Protein AF-A0A927Z3P3-F1 (afdb_monomer_lite)

pLDDT: mean 87.28, std 20.9, range [38.34, 98.81]

Sequence (115 aa):
MKATKKAKRLVKGKKVKSSSNSKHILGENGTQVSSKTTWQNGKTERIDVENPAPGERPGQVHYHDSNNNKYYYDINNNTFYDQKTGELAPKGIQKLLKDKEFMKGIKKALQILGE

Foldseek 3Di:
DDDDDDDDPPPPPPPDDPDPDDPDAFLQVAAADQKDWLDDDPDQWTKMKHDNDRPPHHIWIWTQHPVRDIWTADPVVRFTDDPVVRGTDDPVVSCCSVPPRSVSSVVVNSRRSVD

Secondary structure (DSSP, 8-state):
-------------------------TTTTS--EEEEEEEEETTTEEEEEEESSTTTS--EEEEE-TT--EEEEETTTTEEE-TTT-PBPPHHHHHHTT-HHHHHHHHHHHHHHT-

Radius of gyration: 20.33 Å; chains: 1; bounding box: 28×75×35 Å

Structure (mmCIF, N/CA/C/O backbone):
data_AF-A0A927Z3P3-F1
#
_entry.id   AF-A0A927Z3P3-F1
#
loop_
_atom_site.group_PDB
_atom_site.id
_atom_site.type_symbol
_atom_site.label_atom_id
_atom_site.label_alt_id
_atom_site.label_comp_id
_atom_site.label_asym_id
_atom_site.label_entity_id
_atom_site.label_seq_id
_atom_site.pdbx_PDB_ins_code
_atom_site.Cartn_x
_atom_site.Cartn_y
_atom_site.Cartn_z
_atom_site.occupancy
_atom_site.B_iso_or_equiv
_atom_site.auth_seq_id
_atom_site.auth_comp_id
_atom_site.auth_asym_id
_atom_site.auth_atom_id
_atom_site.pdbx_PDB_model_num
ATOM 1 N N . MET A 1 1 ? -5.780 -63.675 16.079 1.00 46.41 1 MET A N 1
ATOM 2 C CA . MET A 1 1 ? -5.164 -62.440 15.544 1.00 46.41 1 MET A CA 1
ATOM 3 C C . MET A 1 1 ? -5.214 -62.475 14.021 1.00 46.41 1 MET A C 1
ATOM 5 O O . MET A 1 1 ? -4.526 -63.289 13.423 1.00 46.41 1 MET A O 1
ATOM 9 N N . LYS A 1 2 ? -6.062 -61.661 13.385 1.00 41.28 2 LYS A N 1
ATOM 10 C CA . LYS A 1 2 ? -6.044 -61.442 11.930 1.00 41.28 2 LYS A CA 1
ATOM 11 C C . LYS A 1 2 ? -6.161 -59.942 11.686 1.00 41.28 2 LYS A C 1
ATOM 13 O O . LYS A 1 2 ? -7.144 -59.324 12.076 1.00 41.28 2 LYS A O 1
ATOM 18 N N . ALA A 1 3 ? -5.103 -59.369 11.124 1.00 44.28 3 ALA A N 1
ATOM 19 C CA . ALA A 1 3 ? -4.990 -57.952 10.826 1.00 44.28 3 ALA A CA 1
ATOM 20 C C . ALA A 1 3 ? -5.767 -57.620 9.546 1.00 44.28 3 ALA A C 1
ATOM 22 O O . ALA A 1 3 ? -5.436 -58.110 8.469 1.00 44.28 3 ALA A O 1
ATOM 23 N N . THR A 1 4 ? -6.770 -56.753 9.647 1.00 47.25 4 THR A N 1
ATOM 24 C CA . THR A 1 4 ? -7.429 -56.137 8.490 1.00 47.25 4 THR A CA 1
ATOM 25 C C . THR A 1 4 ? -6.856 -54.741 8.259 1.00 47.25 4 THR A C 1
ATOM 27 O O . THR A 1 4 ? -7.188 -53.787 8.961 1.00 47.25 4 THR A O 1
ATOM 30 N N . LYS A 1 5 ? -5.980 -54.628 7.251 1.00 47.44 5 LYS A N 1
ATOM 31 C CA . LYS A 1 5 ? -5.516 -53.359 6.669 1.00 47.44 5 LYS A CA 1
ATOM 32 C C . LYS A 1 5 ? -6.714 -52.617 6.068 1.00 47.44 5 LYS A C 1
ATOM 34 O O . LYS A 1 5 ? -7.250 -53.041 5.047 1.00 47.44 5 LYS A O 1
ATOM 39 N N . LYS A 1 6 ? -7.114 -51.490 6.664 1.00 44.41 6 LYS A N 1
ATOM 40 C CA . LYS A 1 6 ? -8.077 -50.561 6.056 1.00 44.41 6 LYS A CA 1
ATOM 41 C C . LYS A 1 6 ? -7.327 -49.627 5.101 1.00 44.41 6 LYS A C 1
ATOM 43 O O . LYS A 1 6 ? -6.340 -48.996 5.473 1.00 44.41 6 LYS A O 1
ATOM 48 N N . ALA A 1 7 ? -7.772 -49.615 3.850 1.00 47.59 7 ALA A N 1
ATOM 49 C CA . ALA A 1 7 ? -7.156 -48.930 2.725 1.00 47.59 7 ALA A CA 1
ATOM 50 C C . ALA A 1 7 ? -7.008 -47.411 2.941 1.00 47.59 7 ALA A C 1
ATOM 52 O O . ALA A 1 7 ? -7.962 -46.722 3.307 1.00 47.59 7 ALA A O 1
ATOM 53 N N . LYS A 1 8 ? -5.814 -46.883 2.636 1.00 41.88 8 LYS A N 1
ATOM 54 C CA . LYS A 1 8 ? -5.575 -45.450 2.414 1.00 41.88 8 LYS A CA 1
ATOM 55 C C . LYS A 1 8 ? -6.383 -45.012 1.191 1.00 41.88 8 LYS A C 1
ATOM 57 O O . LYS A 1 8 ? -6.073 -45.408 0.069 1.00 41.88 8 LYS A O 1
ATOM 62 N N . ARG A 1 9 ? -7.397 -44.171 1.393 1.00 40.31 9 ARG A N 1
ATOM 63 C CA . ARG A 1 9 ? -8.073 -43.471 0.297 1.00 40.31 9 ARG A CA 1
ATOM 64 C C . ARG A 1 9 ? -7.154 -42.339 -0.170 1.00 40.31 9 ARG A C 1
ATOM 66 O O . ARG A 1 9 ? -7.105 -41.286 0.456 1.00 40.31 9 ARG A O 1
ATOM 73 N N . LEU A 1 10 ? -6.391 -42.585 -1.238 1.00 38.91 10 LEU A N 1
ATOM 74 C CA . LEU A 1 10 ? -5.674 -41.544 -1.976 1.00 38.91 10 LEU A CA 1
ATOM 75 C C . LEU A 1 10 ? -6.710 -40.552 -2.520 1.00 38.91 10 LEU A C 1
ATOM 77 O O . LEU A 1 10 ? -7.490 -40.885 -3.414 1.00 38.91 10 LEU A O 1
ATOM 81 N N . VAL A 1 11 ? -6.728 -39.332 -1.989 1.00 45.25 11 VAL A N 1
ATOM 82 C CA . VAL A 1 11 ? -7.429 -38.226 -2.640 1.00 45.25 11 VAL A CA 1
ATOM 83 C C . VAL A 1 11 ? -6.547 -37.811 -3.812 1.00 45.25 11 VAL A C 1
ATOM 85 O O . VAL A 1 11 ? -5.433 -37.329 -3.618 1.00 45.25 11 VAL A O 1
ATOM 88 N N . LYS A 1 12 ? -7.012 -38.091 -5.034 1.00 42.66 12 LYS A N 1
ATOM 89 C CA . LYS A 1 12 ? -6.366 -37.673 -6.282 1.00 42.66 12 LYS A CA 1
ATOM 90 C C . LYS A 1 12 ? -6.163 -36.159 -6.237 1.00 42.66 12 LYS A C 1
ATOM 92 O O . LYS A 1 12 ? -7.129 -35.406 -6.354 1.00 42.66 12 LYS A O 1
ATOM 97 N N . GLY A 1 13 ? -4.914 -35.730 -6.063 1.00 38.34 13 GLY A N 1
ATOM 98 C CA . GLY A 1 13 ? -4.520 -34.345 -6.262 1.00 38.34 13 GLY A CA 1
ATOM 99 C C . GLY A 1 13 ? -4.952 -33.921 -7.660 1.00 38.34 13 GLY A C 1
ATOM 100 O O . GLY A 1 13 ? -4.586 -34.556 -8.652 1.00 38.34 13 GLY A O 1
ATOM 101 N N . LYS A 1 14 ? -5.785 -32.880 -7.739 1.00 41.66 14 LYS A N 1
ATOM 102 C CA . LYS A 1 14 ? -6.050 -32.191 -8.998 1.00 41.66 14 LYS A CA 1
ATOM 103 C C . LYS A 1 14 ? -4.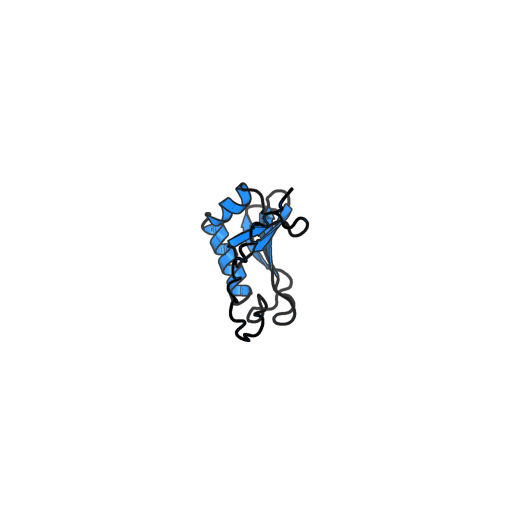702 -31.688 -9.507 1.00 41.66 14 LYS A C 1
ATOM 105 O O . LYS A 1 14 ? -4.119 -30.769 -8.944 1.00 41.66 14 LYS A O 1
ATOM 110 N N . LYS A 1 15 ? -4.203 -32.343 -10.553 1.00 39.41 15 LYS A N 1
ATOM 111 C CA . LYS A 1 15 ? -3.047 -31.926 -11.341 1.00 39.41 15 LYS A CA 1
ATOM 112 C C . LYS A 1 15 ? -3.443 -30.616 -12.025 1.00 39.41 15 LYS A C 1
ATOM 114 O O . LYS A 1 15 ? -4.091 -30.636 -13.070 1.00 39.41 15 LYS A O 1
ATOM 119 N N . VAL A 1 16 ? -3.161 -29.486 -11.377 1.00 45.78 16 VAL A N 1
ATOM 120 C CA . VAL A 1 16 ? -3.305 -28.168 -11.999 1.00 45.78 16 VAL A CA 1
ATOM 121 C C . VAL A 1 16 ? -2.310 -28.143 -13.151 1.00 45.78 16 VAL A C 1
ATOM 123 O O . VAL A 1 16 ? -1.116 -28.366 -12.957 1.00 45.78 16 VAL A O 1
ATOM 126 N N . LYS A 1 17 ? -2.834 -27.995 -14.369 1.00 39.09 17 LYS A N 1
ATOM 127 C CA . LYS A 1 17 ? -2.050 -27.886 -15.595 1.00 39.09 17 LYS A CA 1
ATOM 128 C C . LYS A 1 17 ? -1.126 -26.677 -15.451 1.00 39.09 17 LYS A C 1
ATOM 130 O O . LYS A 1 17 ? -1.597 -25.547 -15.467 1.00 39.09 17 LYS A O 1
ATOM 135 N N . SER A 1 18 ? 0.172 -26.924 -15.305 1.00 44.62 18 SER A N 1
ATOM 136 C CA . SER A 1 18 ? 1.212 -25.914 -15.459 1.00 44.62 18 SER A CA 1
ATOM 137 C C . SER A 1 18 ? 1.304 -25.552 -16.942 1.00 44.62 18 SER A C 1
ATOM 139 O O . SER A 1 18 ? 2.086 -26.138 -17.690 1.00 44.62 18 SER A O 1
ATOM 141 N N . SER A 1 19 ? 0.443 -24.640 -17.389 1.00 43.09 19 SER A N 1
ATOM 142 C CA . SER A 1 19 ? 0.680 -23.893 -18.618 1.00 43.09 19 SER A CA 1
ATOM 143 C C . SER A 1 19 ? 1.874 -22.980 -18.365 1.00 43.09 19 SER A C 1
ATOM 145 O O . SER A 1 19 ? 1.864 -22.192 -17.421 1.00 43.09 19 SER A O 1
ATOM 147 N N . SER A 1 20 ? 2.910 -23.136 -19.179 1.00 52.47 20 SER A N 1
ATOM 148 C CA . SER A 1 20 ? 4.084 -22.276 -19.251 1.00 52.47 20 SER A CA 1
ATOM 149 C C . SER A 1 20 ? 3.677 -20.842 -19.606 1.00 52.47 20 SER A C 1
ATOM 151 O O . SER A 1 20 ? 3.720 -20.455 -20.768 1.00 52.47 20 SER A O 1
ATOM 153 N N . ASN A 1 21 ? 3.257 -20.071 -18.611 1.00 51.62 21 ASN A N 1
ATOM 154 C CA . ASN A 1 21 ? 3.229 -18.620 -18.682 1.00 51.62 21 ASN A CA 1
ATOM 155 C C . ASN A 1 21 ? 4.434 -18.142 -17.881 1.00 51.62 21 ASN A C 1
ATOM 157 O O . ASN A 1 21 ? 4.651 -18.601 -16.757 1.00 51.62 21 ASN A O 1
ATOM 161 N N . SER A 1 22 ? 5.247 -17.284 -18.488 1.00 61.09 22 SER A N 1
ATOM 162 C CA . SER A 1 22 ? 6.249 -16.474 -17.798 1.00 61.09 22 SER A CA 1
ATOM 163 C C . SER A 1 22 ? 5.709 -16.045 -16.432 1.00 61.09 22 SER A C 1
AT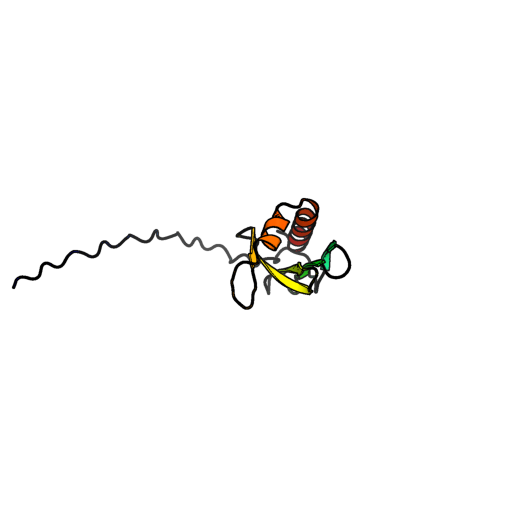OM 165 O O . SER A 1 22 ? 4.575 -15.576 -16.333 1.00 61.09 22 SER A O 1
ATOM 167 N N . LYS A 1 23 ? 6.471 -16.294 -15.359 1.00 80.81 23 LYS A N 1
ATOM 168 C CA . LYS A 1 23 ? 6.091 -15.844 -14.015 1.00 80.81 23 LYS A CA 1
ATOM 169 C C . LYS A 1 23 ? 5.984 -14.320 -14.070 1.00 80.81 23 LYS A C 1
ATOM 171 O O . LYS A 1 23 ? 7.023 -13.676 -14.131 1.00 80.81 23 LYS A O 1
ATOM 176 N N . HIS A 1 24 ? 4.759 -13.794 -14.078 1.00 89.62 24 HIS A N 1
ATOM 177 C CA . HIS A 1 24 ? 4.494 -12.358 -13.991 1.00 89.62 24 HIS A CA 1
ATOM 178 C C . HIS A 1 24 ? 5.198 -11.807 -12.752 1.00 89.62 24 HIS A C 1
ATOM 180 O O . HIS A 1 24 ? 4.970 -12.309 -11.643 1.00 89.62 24 HIS A O 1
ATOM 186 N N . ILE A 1 25 ? 6.088 -10.837 -12.938 1.00 95.38 25 ILE A N 1
ATOM 187 C CA . ILE A 1 25 ? 6.749 -10.141 -11.835 1.00 95.38 25 ILE A CA 1
ATOM 188 C C . ILE A 1 25 ? 5.917 -8.899 -11.559 1.00 95.38 25 ILE A C 1
ATOM 190 O 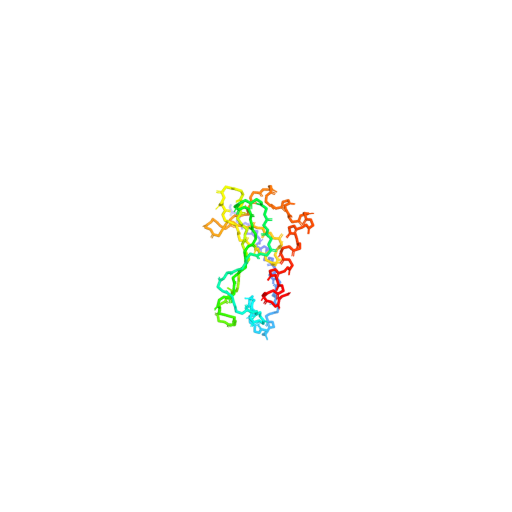O . ILE A 1 25 ? 5.825 -8.008 -12.394 1.00 95.38 25 ILE A O 1
ATOM 194 N N . LEU A 1 26 ? 5.328 -8.836 -10.365 1.00 96.94 26 LEU A N 1
ATOM 195 C CA . LEU A 1 26 ? 4.549 -7.684 -9.922 1.00 96.94 26 LEU A CA 1
ATOM 196 C C . LEU A 1 26 ? 5.327 -6.386 -10.177 1.00 96.94 26 LEU A C 1
ATOM 198 O O . LEU A 1 26 ? 6.449 -6.253 -9.691 1.00 96.94 26 LEU A O 1
ATOM 202 N N . GLY A 1 27 ? 4.748 -5.430 -10.897 1.00 97.56 27 GLY A N 1
ATOM 203 C CA . GLY A 1 27 ? 5.444 -4.183 -11.210 1.00 97.56 27 GLY A CA 1
ATOM 204 C C . GLY A 1 27 ? 6.239 -4.180 -12.517 1.00 97.56 27 GLY A C 1
ATOM 205 O O . GLY A 1 27 ? 6.805 -3.140 -12.846 1.00 97.56 27 GLY A O 1
ATOM 206 N N . GLU A 1 28 ? 6.329 -5.288 -13.265 1.00 97.94 28 GLU A N 1
ATOM 207 C CA . GLU A 1 28 ? 7.221 -5.381 -14.436 1.00 97.94 28 GLU A CA 1
ATOM 208 C C . GLU A 1 28 ? 6.883 -4.414 -15.573 1.00 97.94 28 GLU A C 1
ATOM 210 O O . GLU A 1 28 ? 7.784 -3.942 -16.259 1.00 97.94 28 GLU A O 1
ATOM 215 N N . ASN A 1 29 ? 5.606 -4.056 -15.713 1.00 97.31 29 ASN A N 1
ATOM 216 C CA . ASN A 1 29 ? 5.129 -3.072 -16.688 1.00 97.31 29 ASN A CA 1
ATOM 217 C C . ASN A 1 29 ? 4.934 -1.672 -16.074 1.00 97.31 29 ASN A C 1
ATOM 219 O O . ASN A 1 29 ? 4.378 -0.778 -16.714 1.00 97.31 29 ASN A O 1
ATOM 223 N N . GLY A 1 30 ? 5.335 -1.494 -14.814 1.00 97.75 30 GLY A N 1
ATOM 224 C CA . GLY A 1 30 ? 5.118 -0.284 -14.035 1.00 97.75 30 GLY A CA 1
ATOM 225 C C . GLY A 1 30 ? 6.229 0.755 -14.150 1.00 97.75 30 GLY A C 1
ATOM 226 O O . GLY A 1 30 ? 7.298 0.539 -14.718 1.00 97.75 30 GLY A O 1
ATOM 227 N N . THR A 1 31 ? 5.992 1.905 -13.528 1.00 98.31 31 THR A N 1
ATOM 228 C CA . THR A 1 31 ? 6.966 2.993 -13.417 1.00 98.31 31 THR A CA 1
ATOM 229 C C . THR A 1 31 ? 8.042 2.646 -12.396 1.00 98.31 31 THR A C 1
ATOM 231 O O . THR A 1 31 ? 7.722 2.272 -11.267 1.00 98.31 31 THR A O 1
ATOM 234 N N . GLN A 1 32 ? 9.315 2.865 -12.741 1.00 98.50 32 GLN A N 1
ATOM 235 C CA . GLN A 1 32 ? 10.407 2.739 -11.781 1.00 98.50 32 GLN A CA 1
ATOM 236 C C . GLN A 1 32 ? 10.312 3.825 -10.695 1.00 98.50 32 GLN A C 1
ATOM 238 O O . GLN A 1 32 ? 10.344 5.020 -10.991 1.00 98.50 32 GLN A O 1
ATOM 243 N N . VAL A 1 33 ? 10.213 3.425 -9.426 1.00 98.25 33 VAL A N 1
ATOM 244 C CA . VAL A 1 33 ? 10.141 4.348 -8.283 1.00 98.25 33 VAL A CA 1
ATOM 245 C C . VAL A 1 33 ? 10.824 3.747 -7.058 1.00 98.25 33 VAL A C 1
ATOM 247 O O . VAL A 1 33 ? 10.582 2.594 -6.706 1.00 98.25 33 VAL A O 1
ATOM 250 N N . SER A 1 34 ? 11.673 4.530 -6.387 1.00 97.50 34 SER A N 1
ATOM 251 C CA . SER A 1 34 ? 12.279 4.126 -5.114 1.00 97.50 34 SER A CA 1
ATOM 252 C C . SER A 1 34 ? 11.239 4.035 -3.997 1.00 97.50 34 SER A C 1
ATOM 254 O O . SER A 1 34 ? 11.208 3.037 -3.288 1.00 97.50 34 SER A O 1
ATOM 256 N N . SER A 1 35 ? 10.386 5.053 -3.862 1.00 97.75 35 SER A N 1
ATOM 257 C CA . SER A 1 35 ? 9.202 5.071 -3.001 1.00 97.75 35 SER A CA 1
ATOM 258 C C . SER A 1 35 ? 8.283 6.232 -3.385 1.00 97.75 35 SER A C 1
ATOM 260 O O . SER A 1 35 ? 8.758 7.304 -3.771 1.00 97.75 35 SER A O 1
ATOM 262 N N . LYS A 1 36 ? 6.965 6.033 -3.299 1.00 98.56 36 LYS A N 1
ATOM 263 C CA . LYS A 1 36 ? 5.960 7.085 -3.494 1.00 98.56 36 LYS A CA 1
ATOM 264 C C . LYS A 1 36 ? 4.732 6.847 -2.625 1.00 98.56 36 LYS A C 1
ATOM 266 O O . LYS A 1 36 ? 4.106 5.794 -2.706 1.00 98.56 36 LYS A O 1
ATOM 271 N N . THR A 1 37 ? 4.329 7.868 -1.878 1.00 98.62 37 THR A N 1
ATOM 272 C CA . THR A 1 37 ? 3.074 7.859 -1.122 1.00 98.62 37 THR A CA 1
ATOM 273 C C . THR A 1 37 ? 1.881 8.079 -2.055 1.00 98.62 37 THR A C 1
ATOM 275 O O . THR A 1 37 ? 1.876 8.992 -2.884 1.00 98.62 37 THR A O 1
ATOM 278 N N . THR A 1 38 ? 0.856 7.237 -1.939 1.00 98.7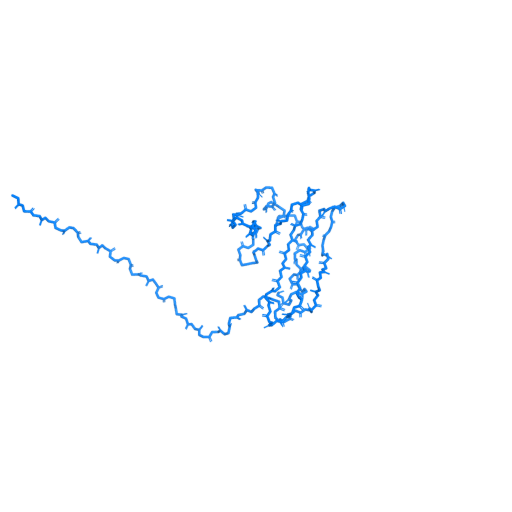5 38 THR A N 1
ATOM 279 C CA . THR A 1 38 ? -0.350 7.249 -2.797 1.00 98.75 38 THR A CA 1
ATOM 280 C C . THR A 1 38 ? -1.620 7.634 -2.045 1.00 98.75 38 THR A C 1
ATOM 282 O O . THR A 1 38 ? -2.606 8.059 -2.658 1.00 98.75 38 THR A O 1
ATOM 285 N N . TRP A 1 39 ? -1.570 7.541 -0.719 1.00 98.75 39 TRP A N 1
ATOM 286 C CA . TRP A 1 39 ? -2.582 8.006 0.218 1.00 98.75 39 TRP A CA 1
ATOM 287 C C . TRP A 1 39 ? -1.924 8.287 1.568 1.00 98.75 39 TRP A C 1
ATOM 289 O O . TRP A 1 39 ? -0.976 7.598 1.943 1.00 98.75 39 TRP A O 1
ATOM 299 N N . GLN A 1 40 ? -2.422 9.293 2.282 1.00 98.31 40 GLN A N 1
ATOM 300 C CA . GLN A 1 40 ? -1.901 9.707 3.578 1.00 98.31 40 GLN A CA 1
ATOM 301 C C . GLN A 1 40 ? -3.036 10.223 4.459 1.00 98.31 40 GLN A C 1
ATOM 303 O O . GLN A 1 40 ? -3.909 10.953 3.987 1.00 98.31 40 GLN A O 1
ATOM 308 N N . ASN A 1 41 ? -2.982 9.877 5.741 1.00 97.31 41 ASN A N 1
ATOM 309 C CA . ASN A 1 41 ? -3.849 10.391 6.785 1.00 97.31 41 ASN A CA 1
ATOM 310 C C . ASN A 1 41 ? -3.001 10.860 7.977 1.00 97.31 41 ASN A C 1
ATOM 312 O O . ASN A 1 41 ? -2.251 10.107 8.596 1.00 97.31 41 ASN A O 1
ATOM 316 N N . GLY A 1 42 ? -3.078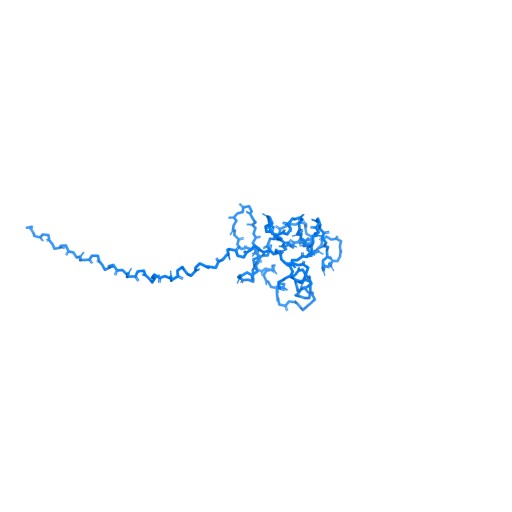 12.149 8.300 1.00 94.94 42 GLY A N 1
ATOM 317 C CA . GLY A 1 42 ? -2.226 12.735 9.333 1.00 94.94 42 GLY A CA 1
ATOM 318 C C . GLY A 1 42 ? -0.727 12.616 9.018 1.00 94.94 42 GLY A C 1
ATOM 319 O O . GLY A 1 42 ? -0.294 12.760 7.875 1.00 94.94 42 GLY A O 1
ATOM 320 N N . LYS A 1 43 ? 0.093 12.415 10.057 1.00 94.00 43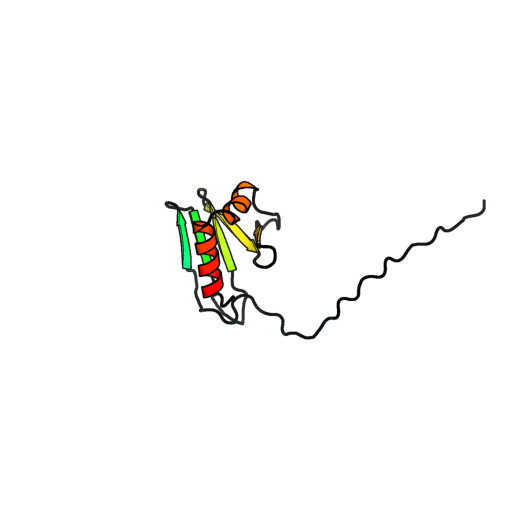 LYS A N 1
ATOM 321 C CA . LYS A 1 43 ? 1.562 12.482 9.943 1.00 94.00 43 LYS A CA 1
ATOM 322 C C . LYS A 1 43 ? 2.212 11.166 9.519 1.00 94.00 43 LYS A C 1
ATOM 324 O O . LYS A 1 43 ? 3.181 11.193 8.770 1.00 94.00 43 LYS A O 1
ATOM 329 N N . THR A 1 44 ? 1.696 10.045 10.011 1.00 95.62 44 THR A N 1
ATOM 330 C CA . THR A 1 44 ? 2.372 8.742 9.912 1.00 95.62 44 THR A CA 1
ATOM 331 C C . THR A 1 44 ? 1.628 7.772 9.008 1.00 95.62 44 THR A C 1
ATOM 333 O O . THR A 1 44 ? 2.264 7.030 8.260 1.00 95.62 44 THR A O 1
ATOM 336 N N . GLU A 1 45 ? 0.297 7.784 9.079 1.00 98.12 45 GLU A N 1
ATOM 337 C CA . GLU A 1 45 ? -0.555 6.795 8.436 1.00 98.12 45 GLU A CA 1
ATOM 338 C C . GLU A 1 45 ? -0.565 7.019 6.920 1.00 98.12 45 GLU A C 1
ATOM 340 O O . GLU A 1 45 ? -0.910 8.107 6.453 1.00 98.12 45 GLU A O 1
ATOM 345 N N . ARG A 1 46 ? -0.129 6.030 6.137 1.00 98.62 46 ARG A N 1
ATOM 346 C CA . ARG A 1 46 ? 0.053 6.202 4.686 1.00 98.62 46 ARG A CA 1
ATOM 347 C C . ARG A 1 46 ? 0.161 4.882 3.935 1.00 98.62 46 ARG A C 1
ATOM 349 O O . ARG A 1 46 ? 0.526 3.863 4.513 1.00 98.62 46 ARG A O 1
ATOM 356 N N . ILE A 1 47 ? -0.109 4.934 2.633 1.00 98.81 47 ILE A N 1
ATOM 357 C CA . ILE A 1 47 ? 0.189 3.862 1.679 1.00 98.81 47 ILE A CA 1
ATOM 358 C C . ILE A 1 47 ? 1.354 4.310 0.805 1.00 98.81 47 ILE A C 1
ATOM 360 O O . ILE A 1 47 ? 1.248 5.318 0.102 1.00 98.81 47 ILE A O 1
ATOM 364 N N . ASP A 1 48 ? 2.413 3.514 0.787 1.00 98.69 48 ASP A N 1
ATOM 365 C CA . ASP A 1 48 ? 3.601 3.721 -0.028 1.00 98.69 48 ASP A CA 1
ATOM 366 C C . ASP A 1 48 ? 3.736 2.583 -1.053 1.00 98.69 48 ASP A C 1
ATOM 368 O O . ASP A 1 48 ? 3.427 1.420 -0.780 1.00 98.69 48 ASP A O 1
ATOM 372 N N . VAL A 1 49 ? 4.191 2.933 -2.256 1.00 98.75 49 VAL A N 1
ATOM 373 C CA . VAL A 1 49 ? 4.519 1.989 -3.329 1.00 98.75 49 VAL A CA 1
ATOM 374 C C . VAL A 1 49 ? 5.982 2.115 -3.714 1.00 98.75 49 VAL A C 1
ATOM 376 O O . VAL A 1 49 ? 6.519 3.218 -3.814 1.00 98.75 49 VAL A O 1
ATOM 379 N N . GLU A 1 50 ? 6.619 0.977 -3.957 1.00 98.62 50 GLU A N 1
ATOM 380 C CA . GLU A 1 50 ? 8.002 0.887 -4.409 1.00 98.62 50 GLU A CA 1
ATOM 381 C C . GLU A 1 50 ? 8.055 -0.039 -5.625 1.00 98.62 50 GLU A C 1
ATOM 383 O O . GLU A 1 50 ? 7.549 -1.159 -5.582 1.00 98.62 50 GLU A O 1
ATOM 388 N N . ASN A 1 51 ? 8.680 0.422 -6.707 1.00 98.50 51 ASN A N 1
ATOM 389 C CA . ASN A 1 51 ? 8.997 -0.394 -7.878 1.00 98.50 51 ASN A CA 1
ATOM 390 C C . ASN A 1 51 ? 10.401 -0.071 -8.410 1.00 98.50 51 ASN A C 1
ATOM 392 O O . ASN A 1 51 ? 10.578 0.511 -9.474 1.00 98.50 51 ASN A O 1
ATOM 396 N N . PRO A 1 52 ? 11.435 -0.324 -7.616 1.00 98.00 52 PRO A N 1
ATOM 397 C CA . PRO A 1 52 ? 12.768 0.207 -7.885 1.00 98.00 52 PRO A CA 1
ATOM 398 C C . PRO A 1 52 ? 13.550 -0.465 -9.029 1.00 98.00 52 PRO A C 1
ATOM 400 O O . PRO A 1 52 ? 14.514 0.142 -9.492 1.00 98.00 52 PRO A O 1
ATOM 403 N N . ALA A 1 53 ? 13.186 -1.674 -9.472 1.00 97.75 53 ALA A N 1
ATOM 404 C CA . ALA A 1 53 ? 13.739 -2.295 -10.687 1.00 97.75 53 ALA A CA 1
ATOM 405 C C . ALA A 1 53 ? 12.662 -3.162 -11.385 1.00 97.75 53 ALA A C 1
ATOM 407 O O . ALA A 1 53 ? 12.620 -4.377 -11.161 1.00 97.75 53 ALA A O 1
ATOM 408 N N . PRO A 1 54 ? 11.757 -2.535 -12.166 1.00 97.75 54 PRO A N 1
ATOM 409 C CA . PRO A 1 54 ? 10.686 -3.219 -12.893 1.00 97.75 54 PRO A CA 1
ATOM 410 C C . PRO A 1 54 ? 11.232 -4.362 -13.756 1.00 97.75 54 PRO A C 1
ATOM 412 O O . PRO A 1 54 ? 12.227 -4.190 -14.454 1.00 97.75 54 PRO A O 1
ATOM 415 N N . GLY A 1 55 ? 10.606 -5.538 -13.688 1.00 95.88 55 GLY A N 1
ATOM 416 C CA . GLY A 1 55 ? 10.999 -6.720 -14.468 1.00 95.88 55 GLY A CA 1
ATOM 417 C C . GLY A 1 55 ? 12.189 -7.499 -13.895 1.00 95.88 55 GLY A C 1
ATOM 418 O O . GLY A 1 55 ? 12.407 -8.645 -14.277 1.00 95.88 55 GLY A O 1
ATOM 419 N N . GLU A 1 56 ? 12.917 -6.931 -12.931 1.00 96.44 56 GLU A N 1
ATOM 420 C CA . GLU A 1 56 ? 14.023 -7.606 -12.239 1.00 96.44 56 GLU A CA 1
ATOM 421 C C . GLU A 1 56 ? 13.642 -8.031 -10.819 1.00 96.44 56 GLU A C 1
ATOM 423 O O . GLU A 1 56 ? 14.009 -9.117 -10.364 1.00 96.44 56 GLU A O 1
ATOM 428 N N . ARG A 1 57 ? 12.887 -7.186 -10.104 1.00 95.38 57 ARG A N 1
ATOM 429 C CA . ARG A 1 57 ? 12.374 -7.493 -8.765 1.00 95.38 57 ARG A CA 1
ATOM 430 C C . ARG A 1 57 ? 10.917 -7.080 -8.609 1.00 95.38 57 ARG A C 1
ATOM 432 O O . ARG A 1 57 ? 10.525 -6.062 -9.174 1.00 95.38 57 ARG A O 1
ATOM 439 N N . PRO A 1 58 ? 10.125 -7.835 -7.825 1.00 96.56 58 PRO A N 1
ATOM 440 C CA . PRO A 1 58 ? 8.733 -7.490 -7.606 1.00 96.56 58 PRO A CA 1
ATOM 441 C C . PRO A 1 58 ? 8.626 -6.138 -6.900 1.00 96.56 58 PRO A C 1
ATOM 443 O O . PRO A 1 58 ? 9.311 -5.884 -5.903 1.00 96.56 58 PRO A O 1
ATOM 446 N N . GLY A 1 59 ? 7.747 -5.288 -7.417 1.00 98.06 59 GLY A N 1
ATOM 447 C CA . GLY A 1 59 ? 7.268 -4.108 -6.723 1.00 98.06 59 GLY A CA 1
ATOM 448 C C . GLY A 1 59 ? 6.485 -4.483 -5.466 1.00 98.06 59 GLY A C 1
ATOM 449 O O . GLY A 1 59 ? 6.128 -5.638 -5.231 1.00 98.06 59 GLY A O 1
ATOM 450 N N . GLN A 1 60 ? 6.225 -3.490 -4.628 1.00 98.31 60 GLN A N 1
ATOM 451 C CA . GLN A 1 60 ? 5.551 -3.693 -3.355 1.00 98.31 60 GLN A CA 1
ATOM 452 C C . GLN A 1 60 ? 4.675 -2.501 -2.996 1.00 98.31 60 GLN A C 1
ATOM 454 O O . GLN A 1 60 ? 5.037 -1.348 -3.220 1.00 98.31 60 GLN A O 1
ATOM 459 N N . VAL A 1 61 ? 3.527 -2.804 -2.393 1.00 98.69 61 VAL A N 1
ATOM 460 C CA . VAL A 1 61 ? 2.648 -1.827 -1.753 1.00 98.69 61 VAL A CA 1
ATOM 461 C C . VAL A 1 61 ? 2.642 -2.131 -0.266 1.00 98.69 61 VAL A C 1
ATOM 463 O O . VAL A 1 61 ? 2.452 -3.280 0.144 1.00 98.69 61 VAL A O 1
ATOM 466 N N . HIS A 1 62 ? 2.859 -1.112 0.554 1.00 98.00 62 HIS A N 1
ATOM 467 C CA . HIS A 1 62 ? 2.825 -1.254 2.000 1.00 98.00 62 HIS A CA 1
ATOM 468 C C . HIS A 1 62 ? 2.069 -0.107 2.656 1.00 98.00 62 HIS A C 1
ATOM 470 O O . HIS A 1 62 ? 1.964 0.999 2.131 1.00 98.00 62 HIS A O 1
ATOM 476 N N . TYR A 1 63 ? 1.477 -0.422 3.798 1.00 98.69 63 TYR A N 1
ATOM 477 C CA . TYR A 1 63 ? 0.714 0.487 4.627 1.00 98.69 63 TYR A CA 1
ATOM 478 C C . TYR A 1 63 ? 1.448 0.689 5.950 1.00 98.69 63 TYR A C 1
ATOM 480 O O . TYR A 1 63 ? 1.821 -0.280 6.614 1.00 98.69 63 TYR A O 1
ATOM 488 N N . HIS A 1 64 ? 1.632 1.949 6.329 1.00 98.31 64 HIS A N 1
ATOM 489 C CA . HIS A 1 64 ? 2.071 2.346 7.657 1.00 98.31 64 HIS A CA 1
ATOM 490 C C . HIS A 1 64 ? 0.854 2.805 8.455 1.00 98.31 64 HIS A C 1
ATOM 492 O O . HIS A 1 64 ? 0.127 3.680 7.989 1.00 98.31 64 HIS A O 1
ATOM 498 N N . ASP A 1 65 ? 0.643 2.245 9.647 1.00 97.44 65 ASP A N 1
ATOM 499 C CA . ASP A 1 65 ? -0.417 2.707 10.546 1.00 97.44 65 ASP A CA 1
ATOM 500 C C . ASP A 1 65 ? -0.032 3.999 11.293 1.00 97.44 65 ASP A C 1
ATOM 502 O O . ASP A 1 65 ? 1.076 4.530 11.158 1.00 97.44 65 ASP A O 1
ATOM 506 N N . SER A 1 66 ? -0.945 4.524 12.113 1.00 96.00 66 SER A N 1
ATOM 507 C CA . SER A 1 66 ? -0.709 5.737 12.907 1.00 96.00 66 SER A CA 1
ATOM 508 C C . SER A 1 66 ? 0.457 5.616 13.900 1.00 96.00 66 SER A C 1
ATOM 510 O O . SER A 1 66 ? 1.037 6.631 14.283 1.00 96.00 66 SER A O 1
ATOM 512 N N . ASN A 1 67 ? 0.816 4.390 14.295 1.00 95.94 67 ASN A N 1
ATOM 513 C CA . ASN A 1 67 ? 1.936 4.070 15.183 1.00 95.94 67 ASN A CA 1
ATOM 514 C C . ASN A 1 67 ? 3.215 3.713 14.403 1.00 95.94 67 ASN A C 1
ATOM 516 O O . ASN A 1 67 ? 4.201 3.284 14.998 1.00 95.94 67 ASN A O 1
ATOM 520 N N . ASN A 1 68 ? 3.211 3.909 13.081 1.00 95.31 68 ASN A N 1
ATOM 521 C CA . ASN A 1 68 ? 4.290 3.584 12.154 1.00 95.31 68 ASN A CA 1
ATOM 522 C C . ASN A 1 68 ? 4.592 2.081 12.009 1.00 95.31 68 ASN A C 1
ATOM 524 O O . ASN A 1 68 ? 5.660 1.722 11.507 1.00 95.31 68 ASN A O 1
ATOM 528 N N . ASN A 1 69 ? 3.670 1.197 12.404 1.00 97.12 69 ASN A N 1
ATOM 529 C CA . ASN A 1 69 ? 3.797 -0.228 12.104 1.00 97.12 69 ASN A CA 1
ATOM 530 C C . ASN A 1 69 ? 3.572 -0.450 10.606 1.00 97.12 69 ASN A C 1
ATOM 532 O O . ASN A 1 69 ? 2.649 0.125 10.028 1.00 97.12 69 ASN A O 1
ATOM 536 N N . LYS A 1 70 ? 4.400 -1.297 9.990 1.00 98.00 70 LYS A N 1
ATOM 537 C CA . LYS A 1 70 ? 4.398 -1.552 8.545 1.00 98.00 70 LYS A CA 1
ATOM 538 C C . LYS A 1 70 ? 3.722 -2.882 8.220 1.00 98.00 70 LYS A C 1
ATOM 540 O O . LYS A 1 70 ? 4.105 -3.911 8.770 1.00 98.00 70 LYS A O 1
ATOM 545 N N . TYR A 1 71 ? 2.805 -2.865 7.257 1.00 98.62 71 TYR A N 1
ATOM 546 C CA . TYR A 1 71 ? 2.118 -4.046 6.733 1.00 98.62 71 TYR A CA 1
ATOM 547 C C . TYR A 1 71 ? 2.199 -4.081 5.211 1.00 98.62 71 TYR A C 1
ATOM 549 O O . TYR A 1 71 ? 2.101 -3.048 4.553 1.00 98.62 71 TYR A O 1
ATOM 557 N N . TYR A 1 72 ? 2.357 -5.267 4.639 1.00 98.62 72 TYR A N 1
ATOM 558 C CA . TYR A 1 72 ? 2.494 -5.466 3.200 1.00 98.62 72 TYR A CA 1
ATOM 559 C C . TYR A 1 72 ? 1.157 -5.876 2.604 1.00 98.62 72 TYR A C 1
ATOM 561 O O . TYR A 1 72 ? 0.416 -6.644 3.214 1.00 98.62 72 TYR A O 1
ATOM 569 N N . TYR A 1 73 ? 0.832 -5.339 1.432 1.00 98.62 73 TYR A N 1
ATOM 570 C CA . TYR A 1 73 ? -0.403 -5.658 0.731 1.00 98.62 73 TYR A CA 1
ATOM 571 C C . TYR A 1 73 ? -0.183 -6.846 -0.207 1.00 98.62 73 TYR A C 1
ATOM 573 O O . TYR A 1 73 ? 0.658 -6.803 -1.104 1.00 98.62 73 TYR A O 1
ATOM 581 N N . ASP A 1 74 ? -0.949 -7.910 0.002 1.00 97.50 74 ASP A N 1
ATOM 582 C CA . ASP A 1 74 ? -1.068 -9.021 -0.930 1.00 97.50 74 ASP A CA 1
ATOM 583 C C . ASP A 1 74 ? -2.182 -8.708 -1.930 1.00 97.50 74 ASP A C 1
ATOM 585 O O . ASP A 1 74 ? -3.370 -8.744 -1.600 1.00 97.50 74 ASP A O 1
ATOM 589 N N . ILE A 1 75 ? -1.778 -8.400 -3.159 1.00 95.50 75 ILE A N 1
ATOM 590 C CA . ILE A 1 75 ? -2.676 -8.017 -4.251 1.00 95.50 75 ILE A CA 1
ATOM 591 C C . ILE A 1 75 ? -3.567 -9.188 -4.674 1.00 95.50 75 ILE A C 1
ATOM 593 O O . ILE A 1 75 ? -4.734 -8.979 -4.996 1.00 95.50 75 ILE A O 1
ATOM 597 N N . ASN A 1 76 ? -3.049 -10.419 -4.628 1.00 93.00 76 ASN A N 1
ATOM 598 C CA . ASN A 1 76 ? -3.785 -11.601 -5.078 1.00 93.00 76 ASN A CA 1
ATOM 599 C C . ASN A 1 76 ? -4.925 -11.943 -4.119 1.00 93.00 76 ASN A C 1
ATOM 601 O O . ASN A 1 76 ? -6.009 -12.335 -4.548 1.00 93.00 76 ASN A O 1
ATOM 605 N N . ASN A 1 77 ? -4.673 -11.792 -2.817 1.00 96.06 77 ASN A N 1
ATOM 606 C CA . ASN A 1 77 ? -5.649 -12.106 -1.777 1.00 96.06 77 ASN A CA 1
ATOM 607 C C . ASN A 1 77 ? -6.454 -10.886 -1.309 1.00 96.06 77 ASN A C 1
ATOM 609 O O . ASN A 1 77 ? -7.439 -11.058 -0.592 1.00 96.06 77 ASN A O 1
ATOM 613 N N . ASN A 1 78 ? -6.073 -9.673 -1.728 1.00 96.69 78 ASN A N 1
ATOM 614 C CA . ASN A 1 78 ? -6.625 -8.408 -1.240 1.00 96.69 78 ASN A CA 1
ATOM 615 C C . ASN A 1 78 ? -6.607 -8.352 0.299 1.00 96.69 78 ASN A C 1
ATOM 617 O O . ASN A 1 78 ? -7.640 -8.204 0.954 1.00 96.69 78 ASN A O 1
ATOM 621 N N . THR A 1 79 ? -5.422 -8.538 0.884 1.00 98.31 79 THR A N 1
ATOM 622 C CA . THR A 1 79 ? -5.215 -8.566 2.342 1.00 98.31 79 THR A CA 1
ATOM 623 C C . THR A 1 79 ? -3.896 -7.926 2.732 1.00 98.31 79 THR A C 1
ATOM 625 O O . THR A 1 79 ? -2.922 -8.017 1.993 1.00 98.31 79 THR A O 1
ATOM 628 N N . PHE A 1 80 ? -3.823 -7.360 3.935 1.00 98.56 80 PHE A N 1
ATOM 629 C CA . PHE A 1 80 ? -2.543 -6.961 4.527 1.00 98.56 80 PHE A CA 1
ATOM 630 C C . PHE A 1 80 ? -1.929 -8.072 5.382 1.00 98.56 80 PHE A C 1
ATOM 632 O O . PHE A 1 80 ? -2.653 -8.829 6.027 1.00 98.56 80 PHE A O 1
ATOM 639 N N . TYR A 1 81 ? -0.605 -8.144 5.451 1.00 98.44 81 TYR A N 1
ATOM 640 C CA . TYR A 1 81 ? 0.116 -9.092 6.300 1.00 98.44 81 TYR A CA 1
ATOM 641 C C . TYR A 1 81 ? 1.392 -8.474 6.878 1.00 98.44 81 TYR A C 1
ATOM 643 O O . TYR A 1 81 ? 1.914 -7.482 6.362 1.00 98.44 81 TYR A O 1
ATOM 651 N N . ASP A 1 82 ? 1.889 -9.046 7.970 1.00 97.69 82 ASP A N 1
ATOM 652 C CA . ASP A 1 82 ? 3.219 -8.739 8.494 1.00 97.69 82 ASP A CA 1
ATOM 653 C C . ASP A 1 82 ? 4.247 -9.617 7.767 1.00 97.69 82 ASP A C 1
ATOM 655 O O . ASP A 1 82 ? 4.182 -10.844 7.812 1.00 97.69 82 ASP A O 1
ATOM 659 N N . GLN A 1 83 ? 5.207 -9.004 7.072 1.00 95.62 83 GLN A N 1
ATOM 660 C CA . GLN A 1 83 ? 6.207 -9.744 6.294 1.00 95.62 83 GLN A CA 1
ATOM 661 C C . GLN A 1 83 ? 7.186 -10.544 7.168 1.00 95.62 83 GLN A C 1
ATOM 663 O O . GLN A 1 83 ? 7.774 -11.509 6.686 1.00 95.62 83 GLN A O 1
ATOM 668 N N . LYS A 1 84 ? 7.375 -10.169 8.440 1.00 95.19 84 LYS A N 1
ATOM 669 C CA . LYS A 1 84 ? 8.266 -10.874 9.370 1.00 95.19 84 LYS A CA 1
ATOM 670 C C . LYS A 1 84 ? 7.633 -12.162 9.882 1.00 95.19 84 LYS A C 1
ATOM 672 O O . LYS A 1 84 ? 8.341 -13.154 10.025 1.00 95.19 84 LYS A O 1
ATOM 677 N N . THR A 1 85 ? 6.334 -12.145 10.182 1.00 96.69 85 THR A N 1
ATOM 678 C CA . THR A 1 85 ? 5.627 -13.311 10.744 1.00 96.69 85 THR A CA 1
ATOM 679 C C . THR A 1 85 ? 4.880 -14.125 9.687 1.00 96.69 85 THR A C 1
ATOM 681 O O . THR A 1 85 ? 4.629 -15.308 9.893 1.00 96.69 85 THR A O 1
ATOM 684 N N . GLY A 1 86 ? 4.526 -13.510 8.555 1.00 95.69 86 GLY A N 1
ATOM 685 C CA . GLY A 1 86 ? 3.650 -14.087 7.534 1.00 95.69 86 GLY A CA 1
ATOM 686 C C . GLY A 1 86 ? 2.169 -14.102 7.929 1.00 95.69 86 GLY A C 1
ATOM 687 O O . GLY A 1 86 ? 1.342 -14.626 7.184 1.00 95.69 86 GLY A O 1
ATOM 688 N N . GLU A 1 87 ? 1.815 -13.546 9.089 1.00 97.69 87 GLU A N 1
ATOM 689 C CA . GLU A 1 87 ? 0.440 -13.518 9.579 1.00 97.69 87 GLU A CA 1
ATOM 690 C C . GLU A 1 87 ? -0.349 -12.347 8.988 1.00 97.69 87 GLU A C 1
ATOM 692 O O . GLU A 1 87 ? 0.196 -11.285 8.675 1.00 97.69 87 GLU A O 1
ATOM 697 N N . LEU A 1 88 ? -1.668 -12.522 8.877 1.00 98.25 88 LEU A N 1
ATOM 698 C CA . LEU A 1 88 ? -2.562 -11.442 8.472 1.00 98.25 88 LEU A CA 1
ATOM 699 C C . LEU A 1 88 ? -2.461 -10.263 9.442 1.00 98.25 88 LEU A C 1
ATOM 701 O O . LEU A 1 88 ? -2.483 -10.432 10.661 1.00 98.25 88 LEU A O 1
ATOM 705 N N . ALA A 1 89 ? -2.457 -9.053 8.886 1.00 98.06 89 ALA A N 1
ATOM 706 C CA . ALA A 1 89 ? -2.527 -7.836 9.676 1.00 98.06 89 ALA A CA 1
ATOM 707 C C . ALA A 1 89 ? -3.813 -7.820 10.530 1.00 98.06 89 ALA A C 1
ATOM 709 O O . ALA A 1 89 ? -4.832 -8.396 10.113 1.00 98.06 89 ALA A O 1
ATOM 710 N N . PRO A 1 90 ? -3.814 -7.128 11.689 1.00 97.88 90 PRO A N 1
ATOM 711 C CA . PRO A 1 90 ? -4.970 -7.040 12.575 1.00 97.88 90 PRO A CA 1
ATOM 712 C C . PRO A 1 90 ? -6.277 -6.699 11.850 1.00 97.88 90 PRO A C 1
ATOM 714 O O . PRO A 1 90 ? -6.301 -5.931 10.887 1.00 97.88 90 PRO A O 1
ATOM 717 N N . LYS A 1 91 ? -7.411 -7.197 12.365 1.00 97.75 91 LYS A N 1
ATOM 718 C CA . LYS A 1 91 ? -8.742 -6.994 11.752 1.00 97.75 91 LYS A CA 1
ATOM 719 C C . LYS A 1 91 ? -9.076 -5.523 11.473 1.00 97.75 91 LYS A C 1
ATOM 721 O O . LYS A 1 91 ? -9.818 -5.250 10.536 1.00 97.75 91 LYS A O 1
ATOM 726 N N . GLY A 1 92 ? -8.571 -4.592 12.286 1.00 97.25 92 GLY A N 1
ATOM 727 C CA . GLY A 1 92 ? -8.739 -3.151 12.063 1.00 97.25 92 GLY A CA 1
ATOM 728 C C . GLY A 1 92 ? -8.120 -2.683 10.746 1.00 97.25 92 GLY A C 1
ATOM 729 O O . GLY A 1 92 ? -8.759 -1.946 10.008 1.00 97.25 92 GLY A O 1
ATOM 730 N N . ILE A 1 93 ? -6.942 -3.203 10.402 1.00 97.62 93 ILE A N 1
ATOM 731 C CA . ILE A 1 93 ? -6.225 -2.877 9.165 1.00 97.62 93 ILE A CA 1
ATOM 732 C C . ILE A 1 93 ? -6.927 -3.494 7.961 1.00 97.62 93 ILE A C 1
ATOM 734 O O . ILE A 1 93 ? -7.161 -2.815 6.971 1.00 97.62 93 ILE A O 1
ATOM 738 N N . GLN A 1 94 ? -7.389 -4.742 8.072 1.00 98.38 94 GLN A N 1
ATOM 739 C CA . GLN A 1 94 ? -8.173 -5.361 6.993 1.00 98.38 94 GLN A CA 1
ATOM 740 C C . GLN A 1 94 ? -9.471 -4.595 6.698 1.00 98.38 94 GLN A C 1
ATOM 742 O O . GLN A 1 94 ? -9.940 -4.570 5.563 1.00 98.38 94 GLN A O 1
ATOM 747 N N . LYS A 1 95 ? -10.077 -3.953 7.708 1.00 98.31 95 LYS A N 1
ATOM 748 C CA . LYS A 1 95 ? -11.285 -3.138 7.510 1.00 98.31 95 LYS A CA 1
ATOM 749 C C . LYS A 1 95 ? -11.024 -1.874 6.685 1.00 98.31 95 LYS A C 1
ATOM 751 O O . LYS A 1 95 ? -11.980 -1.397 6.078 1.00 98.31 95 LYS A O 1
ATOM 756 N N . LEU A 1 96 ? -9.785 -1.377 6.606 1.00 97.88 96 LEU A N 1
ATOM 757 C CA . LEU A 1 96 ? -9.428 -0.218 5.772 1.00 97.88 96 LEU A CA 1
ATOM 758 C C . LEU A 1 96 ? -9.667 -0.482 4.282 1.00 97.88 96 LEU A C 1
ATOM 760 O O . LEU A 1 96 ? -9.993 0.439 3.546 1.00 97.88 96 LEU A O 1
ATOM 764 N N . LEU A 1 97 ? -9.644 -1.746 3.845 1.00 97.88 97 LEU A N 1
ATOM 765 C CA . LEU A 1 97 ? -9.992 -2.139 2.472 1.00 97.88 97 LEU A CA 1
ATOM 766 C C . LEU A 1 97 ? -11.456 -1.844 2.095 1.00 97.88 97 LEU A C 1
ATOM 768 O O . LEU A 1 97 ? -11.843 -1.957 0.935 1.00 97.88 97 LEU A O 1
ATOM 772 N N . LYS A 1 98 ? -12.297 -1.483 3.071 1.00 97.94 98 LYS A N 1
ATOM 773 C CA . LYS A 1 98 ? -13.675 -1.025 2.843 1.00 97.94 98 LYS A CA 1
ATOM 774 C C . LYS A 1 98 ? -13.778 0.497 2.732 1.00 97.94 98 LYS A C 1
ATOM 776 O O . LYS A 1 98 ? -14.823 0.990 2.307 1.00 97.94 98 LYS A O 1
ATOM 781 N N . ASP A 1 99 ? -12.739 1.231 3.126 1.00 98.12 99 ASP A N 1
ATOM 782 C CA . ASP A 1 99 ? -12.701 2.684 3.021 1.00 98.12 99 ASP A CA 1
ATOM 783 C C . ASP A 1 99 ? -12.394 3.118 1.581 1.00 98.12 99 ASP A C 1
ATOM 785 O O . ASP A 1 99 ? -11.486 2.610 0.920 1.00 98.12 99 ASP A O 1
ATOM 789 N N . LYS A 1 100 ? -13.181 4.069 1.069 1.00 98.25 100 LYS A N 1
ATOM 790 C CA . LYS A 1 100 ? -13.098 4.480 -0.337 1.00 98.25 100 LYS A CA 1
ATOM 791 C C . LYS A 1 100 ? -11.833 5.278 -0.637 1.00 98.25 100 LYS A C 1
ATOM 793 O O . LYS A 1 100 ? -11.275 5.112 -1.719 1.00 98.25 100 LYS A O 1
ATOM 798 N N . GLU A 1 101 ? -11.394 6.146 0.270 1.00 98.19 101 GLU A N 1
ATOM 799 C CA . GLU A 1 101 ? -10.194 6.961 0.055 1.00 98.19 101 GLU A CA 1
ATOM 800 C C . GLU A 1 101 ? -8.936 6.104 0.165 1.00 98.19 101 GLU A C 1
ATOM 802 O O . GLU A 1 101 ? -8.038 6.208 -0.673 1.00 98.19 101 GLU A O 1
ATOM 807 N N . PHE A 1 102 ? -8.923 5.177 1.117 1.00 98.38 102 PHE A N 1
ATOM 808 C CA . PHE A 1 102 ? -7.868 4.187 1.258 1.00 98.38 102 PHE A CA 1
ATOM 809 C C . PHE A 1 102 ? -7.726 3.320 -0.003 1.00 98.38 102 PHE A C 1
ATOM 811 O O . PHE A 1 102 ? -6.638 3.198 -0.570 1.00 98.38 102 PHE A O 1
ATOM 818 N N . MET A 1 103 ? -8.841 2.795 -0.527 1.00 98.44 103 MET A N 1
ATOM 819 C CA . MET A 1 103 ? -8.833 2.004 -1.763 1.00 98.44 103 MET A CA 1
ATOM 820 C C . MET A 1 103 ? -8.448 2.821 -3.003 1.00 98.44 103 MET A C 1
ATOM 822 O O . MET A 1 103 ? -7.837 2.275 -3.923 1.00 98.44 103 MET A O 1
ATOM 826 N N . LYS A 1 104 ? -8.735 4.132 -3.045 1.00 98.69 104 LYS A N 1
ATOM 827 C CA . LYS A 1 104 ? -8.180 5.016 -4.088 1.00 98.69 104 LYS A CA 1
ATOM 828 C C . LYS A 1 104 ? -6.653 5.086 -4.003 1.00 98.69 104 LYS A C 1
ATOM 830 O O . LYS A 1 104 ? -6.009 5.122 -5.049 1.00 98.69 104 LYS A O 1
ATOM 835 N N . GLY A 1 105 ? -6.086 5.082 -2.796 1.00 98.75 105 GLY A N 1
ATOM 836 C CA . GLY A 1 105 ? -4.645 4.959 -2.559 1.00 98.75 105 GLY A CA 1
ATOM 837 C C . GLY A 1 105 ? -4.067 3.679 -3.151 1.00 98.75 105 GLY A C 1
ATOM 838 O O . GLY A 1 105 ? -3.186 3.746 -4.006 1.00 98.75 105 GLY A O 1
ATOM 839 N N . ILE A 1 106 ? -4.643 2.525 -2.792 1.00 98.69 106 ILE A N 1
ATOM 840 C CA . ILE A 1 106 ? -4.243 1.224 -3.357 1.00 98.69 106 ILE A CA 1
ATOM 841 C C . ILE A 1 106 ? -4.343 1.244 -4.884 1.00 98.69 106 ILE A C 1
ATOM 843 O O . ILE A 1 106 ? -3.396 0.863 -5.560 1.00 98.69 106 ILE A O 1
ATOM 847 N N . LYS A 1 107 ? -5.445 1.743 -5.456 1.00 98.62 107 LYS A N 1
ATOM 848 C CA . LYS A 1 107 ? -5.607 1.796 -6.916 1.00 98.62 107 LYS A CA 1
ATOM 849 C C . LYS A 1 107 ? -4.513 2.628 -7.592 1.00 98.62 107 LYS A C 1
ATOM 851 O O . LYS A 1 107 ? -3.991 2.211 -8.618 1.00 98.62 107 LYS A O 1
ATOM 856 N N . LYS A 1 108 ? -4.139 3.778 -7.022 1.00 98.81 108 LYS A N 1
ATOM 857 C CA . LYS A 1 108 ? -3.015 4.587 -7.526 1.00 98.81 108 LYS A CA 1
ATOM 858 C C . LYS A 1 108 ? -1.685 3.837 -7.422 1.00 98.81 108 LYS A C 1
ATOM 860 O O . LYS A 1 108 ? -0.866 3.949 -8.327 1.00 98.81 108 LYS A O 1
ATOM 865 N N . ALA A 1 109 ? -1.470 3.087 -6.341 1.00 98.69 109 ALA A N 1
ATOM 866 C CA . ALA A 1 109 ? -0.284 2.252 -6.178 1.00 98.69 109 ALA A CA 1
ATOM 867 C C . ALA A 1 109 ? -0.208 1.165 -7.260 1.00 98.69 109 ALA A C 1
ATOM 869 O O . ALA A 1 109 ? 0.821 1.041 -7.913 1.00 98.69 109 ALA A O 1
ATOM 870 N N . LEU A 1 110 ? -1.308 0.453 -7.519 1.00 98.44 110 LEU A N 1
ATOM 871 C CA . LEU A 1 110 ? -1.386 -0.561 -8.578 1.00 98.44 110 LEU A CA 1
ATOM 872 C C . LEU A 1 110 ? -1.147 0.033 -9.971 1.00 98.44 110 LEU A C 1
ATOM 874 O O . LEU A 1 110 ? -0.351 -0.498 -10.732 1.00 98.44 110 LEU A O 1
ATOM 878 N N . GLN A 1 111 ? -1.710 1.211 -10.255 1.00 98.50 111 GLN A N 1
ATOM 879 C CA . GLN A 1 111 ? -1.432 1.933 -11.501 1.00 98.50 111 GLN A CA 1
ATOM 880 C C . GLN A 1 111 ? 0.055 2.270 -11.676 1.00 98.50 111 GLN A C 1
ATOM 882 O O . GLN A 1 111 ? 0.565 2.202 -12.789 1.00 98.50 111 GLN A O 1
ATOM 887 N N . ILE A 1 112 ? 0.760 2.625 -10.595 1.00 98.56 112 ILE A N 1
ATOM 888 C CA . ILE A 1 112 ? 2.215 2.850 -10.631 1.00 98.56 112 ILE A CA 1
ATOM 889 C C . ILE A 1 112 ? 2.961 1.540 -10.913 1.00 98.56 112 ILE A C 1
ATOM 891 O O . ILE A 1 112 ? 3.974 1.565 -11.606 1.00 98.56 112 ILE A O 1
ATOM 895 N N . LEU A 1 113 ? 2.463 0.410 -10.412 1.00 98.31 113 LEU A N 1
ATOM 896 C CA . LEU A 1 113 ? 3.000 -0.920 -10.708 1.00 98.31 113 LEU A CA 1
ATOM 897 C C . LEU A 1 113 ? 2.616 -1.436 -12.108 1.00 98.31 113 LEU A C 1
ATOM 899 O O . LEU A 1 113 ? 3.181 -2.424 -12.558 1.00 98.31 113 LEU A O 1
ATOM 903 N N . GLY A 1 114 ? 1.724 -0.761 -12.837 1.00 97.50 114 GLY A N 1
ATOM 904 C CA . GLY A 1 114 ? 1.240 -1.257 -14.128 1.00 97.50 114 GLY A CA 1
ATOM 905 C C . GLY A 1 114 ? 0.318 -2.474 -13.995 1.00 97.50 114 GLY A C 1
ATOM 906 O O . GLY A 1 114 ? 0.292 -3.313 -14.893 1.00 97.50 114 GLY A O 1
ATOM 907 N N . GLU A 1 115 ? -0.411 -2.558 -12.878 1.00 95.38 115 GLU A N 1
ATOM 908 C CA . GLU A 1 115 ? -1.367 -3.624 -12.533 1.00 95.38 115 GLU A CA 1
ATOM 909 C C . GLU A 1 115 ? -2.831 -3.160 -12.615 1.00 95.38 115 GLU A C 1
ATOM 911 O O . GLU A 1 115 ? -3.104 -1.947 -12.416 1.00 95.38 115 GLU A O 1
#